Protein AF-A0ABD5ZNV1-F1 (afdb_monomer)

Organism: NCBI:txid3034023

Radius of gyration: 16.99 Å; Cα contacts (8 Å, |Δi|>4): 86; chains: 1; bounding box: 40×33×44 Å

Structure (mmCIF, N/CA/C/O backbone):
data_AF-A0ABD5ZNV1-F1
#
_entry.id   AF-A0ABD5ZNV1-F1
#
loop_
_atom_site.group_PDB
_atom_site.id
_atom_site.type_symbol
_atom_site.label_atom_id
_atom_site.label_alt_id
_atom_site.label_comp_id
_atom_site.label_asym_id
_atom_site.label_entity_id
_atom_site.label_seq_id
_atom_site.pdbx_PDB_ins_code
_ato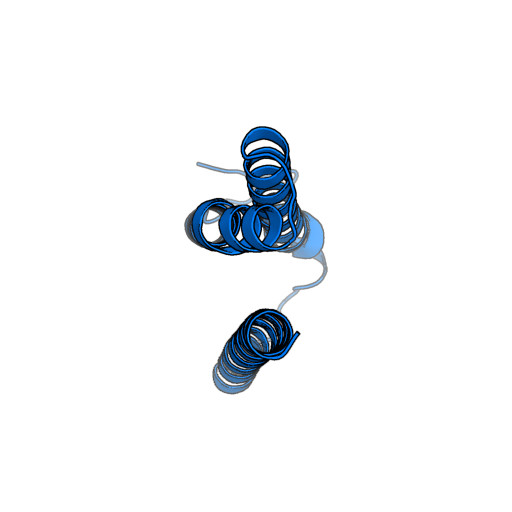m_site.Cartn_x
_atom_site.Cartn_y
_atom_site.Cartn_z
_atom_site.occupancy
_atom_site.B_iso_or_equiv
_atom_site.auth_seq_id
_atom_site.auth_comp_id
_atom_site.auth_asym_id
_atom_site.auth_atom_id
_atom_site.pdbx_PDB_model_num
ATOM 1 N N . MET A 1 1 ? 0.674 10.150 23.199 1.00 52.47 1 MET A N 1
ATOM 2 C CA . MET A 1 1 ? -0.677 9.645 22.875 1.00 52.47 1 MET A CA 1
ATOM 3 C C . MET A 1 1 ? -1.094 10.355 21.597 1.00 52.47 1 MET A C 1
ATOM 5 O O . MET A 1 1 ? -0.934 11.568 21.560 1.00 52.47 1 MET A O 1
ATOM 9 N N . PHE A 1 2 ? -1.460 9.642 20.527 1.00 58.59 2 PHE A N 1
ATOM 10 C CA . PHE A 1 2 ? -1.915 10.305 19.299 1.00 58.59 2 PHE A CA 1
ATOM 11 C C . PHE A 1 2 ? -3.343 10.791 19.530 1.00 58.59 2 PHE A C 1
ATOM 13 O O . PHE A 1 2 ? -4.194 10.018 19.966 1.00 58.59 2 PHE A O 1
ATOM 20 N N . THR A 1 3 ? -3.573 12.072 19.285 1.00 61.66 3 THR A N 1
ATOM 21 C CA . THR A 1 3 ? -4.835 12.743 19.584 1.00 61.66 3 THR A CA 1
ATOM 22 C C . THR A 1 3 ? -5.408 13.286 18.284 1.00 61.66 3 THR A C 1
ATOM 24 O O . THR A 1 3 ? -4.663 13.819 17.459 1.00 61.66 3 THR A O 1
ATOM 27 N N . ASP A 1 4 ? -6.709 13.109 18.073 1.00 64.50 4 ASP A N 1
ATOM 28 C CA . ASP A 1 4 ? -7.399 13.659 16.904 1.00 64.50 4 ASP A CA 1
ATOM 29 C C . ASP A 1 4 ? -7.524 15.196 17.003 1.00 64.50 4 ASP A C 1
ATOM 31 O O . ASP A 1 4 ? -7.321 15.782 18.068 1.00 64.50 4 ASP A O 1
ATOM 35 N N . ARG A 1 5 ? -7.914 15.871 15.914 1.00 60.41 5 ARG A N 1
ATOM 36 C CA . ARG A 1 5 ? -8.250 17.305 15.869 1.00 60.41 5 ARG A CA 1
ATOM 37 C C . ARG A 1 5 ? -9.284 17.720 16.923 1.00 60.41 5 ARG A C 1
ATOM 39 O O . ARG A 1 5 ? -9.317 18.892 17.280 1.00 60.41 5 ARG A O 1
ATOM 46 N N . GLN A 1 6 ? -10.105 1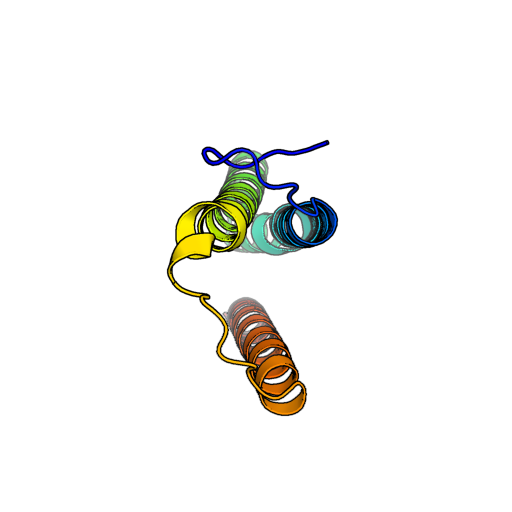6.785 17.404 1.00 65.19 6 GLN A N 1
ATOM 47 C CA . GLN A 1 6 ? -11.127 17.000 18.435 1.00 65.19 6 GLN A CA 1
ATOM 48 C C . GLN A 1 6 ? -10.659 16.685 19.867 1.00 65.19 6 GLN A C 1
ATOM 50 O O . GLN A 1 6 ? -11.408 16.921 20.808 1.00 65.19 6 GLN A O 1
ATOM 55 N N . GLY A 1 7 ? -9.426 16.203 20.069 1.00 67.62 7 GLY A N 1
ATOM 56 C CA . GLY A 1 7 ? -8.911 15.902 21.411 1.00 67.62 7 GLY A CA 1
ATOM 57 C C . GLY A 1 7 ? -9.103 14.452 21.873 1.00 67.62 7 GLY A C 1
ATOM 58 O O . GLY A 1 7 ? -8.587 14.093 22.931 1.00 67.62 7 GLY A O 1
ATOM 59 N N . ASP A 1 8 ? -9.775 13.605 21.086 1.00 69.00 8 ASP A N 1
ATOM 60 C CA . ASP A 1 8 ? -10.011 12.207 21.452 1.00 69.00 8 ASP A CA 1
ATOM 61 C C . ASP A 1 8 ? -8.766 11.321 21.267 1.00 69.00 8 ASP A C 1
ATOM 63 O O . ASP A 1 8 ? -8.053 11.440 20.257 1.00 69.00 8 ASP A O 1
ATOM 67 N N . PRO A 1 9 ? -8.498 10.391 22.206 1.00 66.25 9 PRO A N 1
ATOM 68 C CA . PRO A 1 9 ? -7.391 9.455 22.092 1.00 66.25 9 PRO A CA 1
ATOM 69 C C . PRO A 1 9 ? -7.604 8.501 20.909 1.00 66.25 9 PRO A C 1
ATOM 71 O O . PRO A 1 9 ? -8.633 7.837 20.766 1.00 66.25 9 PRO A O 1
ATOM 74 N N . VAL A 1 10 ? -6.607 8.425 20.030 1.00 66.88 10 VAL A N 1
ATOM 75 C CA . VAL A 1 10 ? -6.578 7.522 18.877 1.00 66.88 10 VAL A CA 1
ATOM 76 C C . VAL A 1 10 ? -5.653 6.359 19.188 1.00 66.88 10 VAL A C 1
ATOM 78 O O . VAL A 1 10 ? -4.503 6.580 19.568 1.00 66.88 10 VAL A O 1
ATOM 81 N N . ASP A 1 11 ? -6.133 5.129 19.002 1.00 72.31 11 ASP A N 1
ATOM 82 C CA . ASP A 1 11 ? -5.260 3.956 19.013 1.00 72.31 11 ASP A CA 1
ATOM 83 C C . ASP A 1 11 ? -4.365 3.985 17.757 1.00 72.31 11 ASP A C 1
ATOM 85 O O . ASP A 1 11 ? -4.884 3.930 16.637 1.00 72.31 11 ASP A O 1
ATOM 89 N N . PRO A 1 12 ? -3.032 4.108 17.900 1.00 72.19 12 PRO A N 1
ATOM 90 C CA . PRO A 1 12 ? -2.130 4.176 16.756 1.00 72.19 12 PRO A CA 1
ATOM 91 C C . PRO A 1 12 ? -1.801 2.812 16.151 1.00 72.19 12 PRO A C 1
ATOM 93 O O . PRO A 1 12 ? -1.234 2.761 15.057 1.00 72.19 12 PRO A O 1
ATOM 96 N N . VAL A 1 13 ? -2.108 1.708 16.841 1.00 80.38 13 VAL A N 1
ATOM 97 C CA . VAL A 1 13 ? -1.696 0.364 16.418 1.00 80.38 13 VAL A CA 1
ATOM 98 C C . VAL A 1 13 ? -2.245 0.005 15.032 1.00 80.38 13 VAL A C 1
ATOM 100 O O . VAL A 1 13 ? -1.450 -0.411 14.186 1.00 80.38 13 VAL A O 1
ATOM 103 N N . PRO A 1 14 ? -3.539 0.217 14.715 1.00 78.56 14 PRO A N 1
ATOM 104 C CA . PRO A 1 14 ? -4.069 -0.111 13.393 1.00 78.56 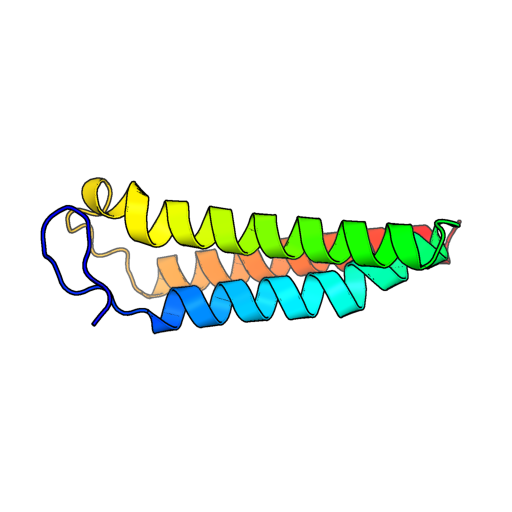14 PRO A CA 1
ATOM 105 C C . PRO A 1 14 ? -3.387 0.673 12.267 1.00 78.56 14 PRO A C 1
ATOM 107 O O . PRO A 1 14 ? -3.109 0.112 11.208 1.00 78.56 14 PRO A O 1
ATOM 110 N N . PHE A 1 15 ? -3.070 1.950 12.499 1.00 79.19 15 PHE A N 1
ATOM 111 C CA . PHE A 1 15 ? -2.352 2.772 11.525 1.00 79.19 15 PHE A CA 1
ATOM 112 C C . PHE A 1 15 ? -0.949 2.219 11.275 1.00 79.19 15 PHE A C 1
ATOM 114 O O . PHE A 1 15 ? -0.559 2.024 10.123 1.00 79.19 15 PHE A O 1
ATOM 121 N N . LEU A 1 16 ? -0.217 1.920 12.351 1.00 82.00 16 LEU A N 1
ATOM 122 C CA . LEU A 1 16 ? 1.135 1.380 12.265 1.00 82.00 16 LEU A CA 1
ATOM 123 C C . LEU A 1 16 ? 1.158 0.049 11.504 1.00 82.00 16 LEU A C 1
ATOM 125 O O . LEU A 1 16 ? 2.003 -0.136 10.633 1.00 82.00 16 LEU A O 1
ATOM 129 N N . 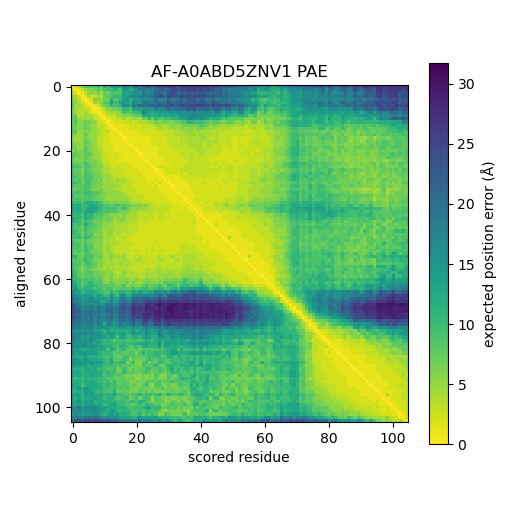VAL A 1 17 ? 0.209 -0.849 11.787 1.00 85.62 17 VAL A N 1
ATOM 130 C CA . VAL A 1 17 ? 0.095 -2.152 11.115 1.00 85.62 17 VAL A CA 1
ATOM 131 C C . VAL A 1 17 ? -0.143 -1.981 9.615 1.00 85.62 17 VAL A C 1
ATOM 133 O O . VAL A 1 17 ? 0.553 -2.602 8.813 1.00 85.62 17 VAL A O 1
ATOM 136 N N . VAL A 1 18 ? -1.083 -1.121 9.210 1.00 82.88 18 VAL A N 1
ATOM 137 C CA . VAL A 1 18 ? -1.389 -0.916 7.784 1.00 82.88 18 VAL A CA 1
ATOM 138 C C . VAL A 1 18 ? -0.235 -0.224 7.058 1.00 82.88 18 VAL A C 1
ATOM 140 O O . VAL A 1 18 ? 0.111 -0.622 5.946 1.00 82.88 18 VAL A O 1
ATOM 143 N N . ALA A 1 19 ? 0.400 0.771 7.682 1.00 83.88 19 ALA A N 1
ATOM 144 C CA . ALA A 1 19 ? 1.558 1.448 7.107 1.00 83.88 19 ALA A CA 1
ATOM 145 C C . ALA A 1 19 ? 2.752 0.491 6.941 1.00 83.88 19 ALA A C 1
ATOM 147 O O . ALA A 1 19 ? 3.385 0.474 5.885 1.00 83.88 19 ALA A O 1
ATOM 148 N N . ALA A 1 20 ? 3.026 -0.350 7.944 1.00 87.44 20 ALA A N 1
ATOM 149 C CA . ALA A 1 20 ? 4.089 -1.350 7.884 1.00 87.44 20 ALA A CA 1
ATOM 150 C C . ALA A 1 20 ? 3.817 -2.419 6.814 1.00 87.44 20 ALA A C 1
ATOM 152 O O . ALA A 1 20 ? 4.728 -2.779 6.070 1.00 87.44 20 ALA A O 1
ATOM 153 N N . LEU A 1 21 ? 2.570 -2.886 6.682 1.00 87.62 21 LEU A N 1
ATOM 154 C CA . LEU A 1 21 ? 2.176 -3.810 5.615 1.00 87.62 21 LEU A CA 1
ATOM 155 C C . LEU A 1 21 ? 2.325 -3.177 4.229 1.00 87.62 21 LEU A C 1
ATOM 157 O O . LEU A 1 21 ? 2.879 -3.807 3.331 1.00 87.62 21 LEU A O 1
ATOM 161 N N . GLY A 1 22 ? 1.890 -1.926 4.058 1.00 87.94 22 GLY A N 1
ATOM 162 C CA . GLY A 1 22 ? 2.065 -1.183 2.811 1.00 87.94 22 GLY A CA 1
ATOM 163 C C . GLY A 1 22 ? 3.537 -1.022 2.431 1.00 87.94 22 GLY A C 1
ATOM 164 O O . GLY A 1 22 ? 3.893 -1.199 1.267 1.00 87.94 22 GLY A O 1
ATOM 165 N N . LEU A 1 23 ? 4.404 -0.751 3.412 1.00 88.69 23 LEU A N 1
ATOM 166 C CA . LEU A 1 23 ? 5.853 -0.687 3.217 1.00 88.69 23 LEU A CA 1
ATOM 167 C C . LEU A 1 23 ? 6.439 -2.040 2.814 1.00 88.69 23 LEU A C 1
ATOM 169 O O . LEU A 1 23 ? 7.170 -2.117 1.828 1.00 88.69 23 LEU A O 1
ATOM 173 N N . LEU A 1 24 ? 6.095 -3.098 3.551 1.00 91.31 24 LEU A N 1
ATOM 174 C CA . LEU A 1 24 ? 6.559 -4.451 3.275 1.00 91.31 24 LEU A CA 1
ATOM 175 C C . LEU A 1 24 ? 6.175 -4.874 1.856 1.00 91.31 24 LEU A C 1
ATOM 177 O O . LEU A 1 24 ? 7.047 -5.266 1.087 1.00 91.31 24 LEU A O 1
ATOM 181 N N . VAL A 1 25 ? 4.898 -4.752 1.483 1.00 86.81 25 VAL A N 1
ATOM 182 C CA . VAL A 1 25 ? 4.395 -5.123 0.151 1.00 86.81 25 VAL A CA 1
ATOM 183 C C . VAL A 1 25 ? 4.982 -4.225 -0.940 1.00 86.81 25 VAL A C 1
ATOM 185 O O . VAL A 1 25 ? 5.413 -4.726 -1.977 1.00 86.81 25 VAL A O 1
ATOM 188 N N . GLY A 1 26 ? 5.056 -2.912 -0.717 1.00 88.12 26 GLY A N 1
ATOM 189 C CA . GLY A 1 26 ? 5.621 -1.972 -1.684 1.00 88.12 26 GLY A CA 1
ATOM 190 C C . GLY A 1 26 ? 7.083 -2.284 -2.016 1.00 88.12 26 GLY A C 1
ATOM 191 O O . GLY A 1 26 ? 7.447 -2.409 -3.183 1.00 88.12 26 GLY A O 1
ATOM 192 N N . VAL A 1 27 ? 7.927 -2.463 -1.000 1.00 88.06 27 VAL A N 1
ATOM 193 C CA . VAL A 1 27 ? 9.366 -2.684 -1.212 1.00 88.06 27 VAL A CA 1
ATOM 194 C C . VAL A 1 27 ? 9.673 -4.120 -1.648 1.00 88.06 27 VAL A C 1
ATOM 196 O O . VAL A 1 27 ? 10.566 -4.314 -2.463 1.00 88.06 27 VAL A O 1
ATOM 199 N N . SER A 1 28 ? 8.948 -5.129 -1.153 1.00 88.75 28 SER A N 1
ATOM 200 C CA . SER A 1 28 ? 9.222 -6.529 -1.521 1.00 88.75 28 SER A CA 1
ATOM 201 C C . SER A 1 28 ? 8.608 -6.933 -2.860 1.00 88.75 28 SER A C 1
ATOM 203 O O . SER A 1 28 ? 9.271 -7.579 -3.669 1.00 88.75 28 SER A O 1
ATOM 205 N N . PHE A 1 29 ? 7.354 -6.557 -3.113 1.00 87.25 29 PHE A N 1
ATOM 206 C CA . PHE A 1 29 ? 6.607 -7.026 -4.274 1.00 87.25 29 PHE A CA 1
ATOM 207 C C . PHE A 1 29 ? 6.619 -6.002 -5.403 1.00 87.25 29 PHE A C 1
ATOM 209 O O . PHE A 1 29 ? 7.072 -6.317 -6.498 1.00 87.25 29 PHE A O 1
ATOM 216 N N . VAL A 1 30 ? 6.178 -4.766 -5.147 1.00 85.50 30 VAL A N 1
ATOM 217 C CA . VAL A 1 30 ? 6.041 -3.756 -6.213 1.00 85.50 30 VAL A CA 1
ATOM 218 C C . VAL A 1 30 ? 7.394 -3.392 -6.817 1.00 85.50 30 VAL A C 1
ATOM 220 O O . VAL A 1 30 ? 7.507 -3.321 -8.039 1.00 85.50 30 VAL A O 1
ATOM 223 N N . ALA A 1 31 ? 8.433 -3.227 -5.993 1.00 86.31 31 ALA A N 1
ATOM 224 C CA . ALA A 1 31 ? 9.772 -2.950 -6.507 1.00 86.31 31 ALA 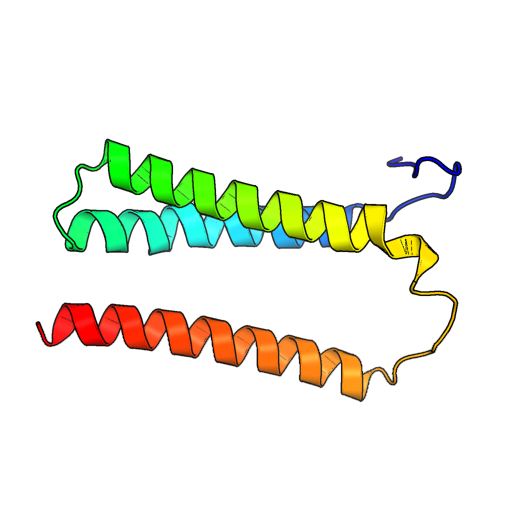A CA 1
ATOM 225 C C . ALA A 1 31 ? 10.302 -4.092 -7.388 1.00 86.31 31 ALA A C 1
ATOM 227 O O . ALA A 1 31 ? 10.836 -3.838 -8.466 1.00 86.31 31 ALA A O 1
ATOM 228 N N . THR A 1 32 ? 10.096 -5.341 -6.967 1.00 89.38 32 THR A N 1
ATOM 229 C CA . THR A 1 32 ? 10.507 -6.530 -7.725 1.00 89.38 32 THR A CA 1
ATOM 230 C C . THR A 1 32 ? 9.747 -6.636 -9.044 1.00 89.38 32 THR A C 1
ATOM 232 O O . THR A 1 32 ? 10.366 -6.779 -10.092 1.00 89.38 32 THR A O 1
ATOM 235 N N . VAL A 1 33 ? 8.420 -6.490 -9.022 1.00 86.38 33 VAL A N 1
ATOM 236 C CA . VAL A 1 33 ? 7.565 -6.500 -10.223 1.00 86.38 33 VAL A CA 1
ATOM 237 C C . VAL A 1 33 ? 7.991 -5.414 -11.211 1.00 86.38 33 VAL A C 1
ATOM 239 O O . VAL A 1 33 ? 8.117 -5.685 -12.400 1.00 86.38 33 VAL A O 1
ATOM 242 N N . ALA A 1 34 ? 8.266 -4.198 -10.734 1.00 87.19 34 ALA A N 1
ATOM 243 C CA . ALA A 1 34 ? 8.708 -3.099 -11.587 1.00 87.19 34 ALA A CA 1
ATOM 244 C C . ALA A 1 34 ? 10.053 -3.396 -12.269 1.00 87.19 34 ALA A C 1
ATOM 246 O O . ALA A 1 34 ? 10.202 -3.140 -13.462 1.00 87.19 34 ALA A O 1
ATOM 247 N N . VAL A 1 35 ? 11.014 -3.974 -11.544 1.00 90.19 35 VAL A N 1
ATOM 248 C CA . VAL A 1 35 ? 12.304 -4.377 -12.126 1.00 90.19 35 VAL A CA 1
ATOM 249 C C . VAL A 1 35 ? 12.126 -5.505 -13.146 1.00 90.19 35 VAL A C 1
ATOM 251 O O . VAL A 1 35 ? 12.722 -5.447 -14.218 1.00 90.19 35 VAL A O 1
ATOM 254 N N . GLN A 1 36 ? 11.257 -6.481 -12.870 1.00 88.94 36 GLN A N 1
ATOM 255 C CA . GLN A 1 36 ? 10.942 -7.567 -13.809 1.00 88.94 36 GLN A CA 1
ATOM 256 C C . GLN A 1 36 ? 10.259 -7.064 -15.090 1.00 88.94 36 GLN A C 1
ATOM 258 O O . GLN A 1 36 ? 10.457 -7.638 -16.154 1.00 88.94 36 GLN A O 1
ATOM 263 N N . LEU A 1 37 ? 9.521 -5.953 -15.013 1.00 86.19 37 LEU A N 1
ATOM 264 C CA . LEU A 1 37 ? 8.962 -5.243 -16.170 1.00 86.19 37 LEU A CA 1
ATOM 265 C C . LEU A 1 37 ? 10.008 -4.435 -16.967 1.00 86.19 37 LEU A C 1
ATOM 267 O O . LEU A 1 37 ? 9.652 -3.743 -17.919 1.00 86.19 37 LEU A O 1
ATOM 271 N N . GLY A 1 38 ? 11.286 -4.490 -16.584 1.00 87.69 38 GLY A N 1
ATOM 272 C CA . GLY A 1 38 ? 12.380 -3.775 -17.242 1.00 87.69 38 GLY A CA 1
ATOM 273 C C . GLY A 1 38 ? 12.661 -2.380 -16.677 1.00 87.69 38 GLY A C 1
ATOM 274 O O . GLY A 1 38 ? 13.455 -1.638 -17.259 1.00 87.69 38 GLY A O 1
ATOM 275 N N . ALA A 1 39 ? 12.047 -1.993 -15.552 1.00 87.56 39 ALA A N 1
ATOM 276 C CA . ALA A 1 39 ? 12.395 -0.743 -14.885 1.00 87.56 39 ALA A CA 1
ATOM 277 C C . ALA A 1 39 ? 13.769 -0.840 -14.201 1.00 87.56 39 ALA A C 1
ATOM 279 O O . ALA A 1 39 ? 14.209 -1.904 -13.765 1.00 87.56 39 ALA A O 1
ATOM 280 N N . SER A 1 40 ? 14.448 0.298 -14.045 1.00 90.38 40 SER A N 1
ATOM 281 C CA . SER A 1 40 ? 15.686 0.334 -13.266 1.00 90.38 40 SER A CA 1
ATOM 282 C C . SER A 1 40 ? 15.405 0.084 -11.773 1.00 90.38 40 SER A C 1
ATOM 284 O O . SER A 1 40 ? 14.318 0.413 -11.286 1.00 90.38 40 SER A O 1
ATOM 286 N N . PRO A 1 41 ? 16.384 -0.420 -10.996 1.00 88.50 41 PRO A N 1
ATOM 287 C CA . PRO A 1 41 ? 16.208 -0.661 -9.560 1.00 88.50 41 PRO A CA 1
ATOM 288 C C . PRO A 1 41 ? 15.764 0.582 -8.778 1.00 88.50 41 PRO A C 1
ATOM 290 O O . PRO A 1 41 ? 14.956 0.487 -7.857 1.00 88.50 41 PRO A O 1
ATOM 293 N N . ALA A 1 42 ? 16.248 1.764 -9.178 1.00 88.06 42 ALA A N 1
ATOM 294 C CA . ALA A 1 42 ? 15.853 3.034 -8.575 1.00 88.06 42 ALA A CA 1
ATOM 295 C C . ALA A 1 42 ? 14.368 3.351 -8.818 1.00 88.06 42 ALA A C 1
ATOM 297 O O . ALA A 1 42 ? 13.673 3.785 -7.900 1.00 88.06 42 ALA A O 1
ATOM 298 N N . VAL A 1 43 ? 13.869 3.096 -10.032 1.00 85.62 43 VAL A N 1
ATOM 299 C CA . VAL A 1 43 ? 12.453 3.287 -10.379 1.00 85.62 43 VAL A CA 1
ATOM 300 C C . VAL A 1 43 ? 11.577 2.265 -9.660 1.00 85.62 43 VAL A C 1
ATOM 302 O O . VAL A 1 43 ? 10.534 2.636 -9.124 1.00 85.62 43 VAL A O 1
ATOM 305 N N . GLY A 1 44 ? 12.012 1.004 -9.574 1.00 85.56 44 GLY A N 1
ATOM 306 C CA . GLY A 1 44 ? 11.293 -0.023 -8.821 1.00 85.56 44 GLY A CA 1
ATOM 307 C C . GLY A 1 44 ? 11.162 0.330 -7.340 1.00 85.56 44 GLY A C 1
ATOM 308 O O . GLY A 1 44 ? 10.063 0.294 -6.786 1.00 85.56 44 GLY A O 1
ATOM 309 N N . LEU A 1 45 ? 12.252 0.772 -6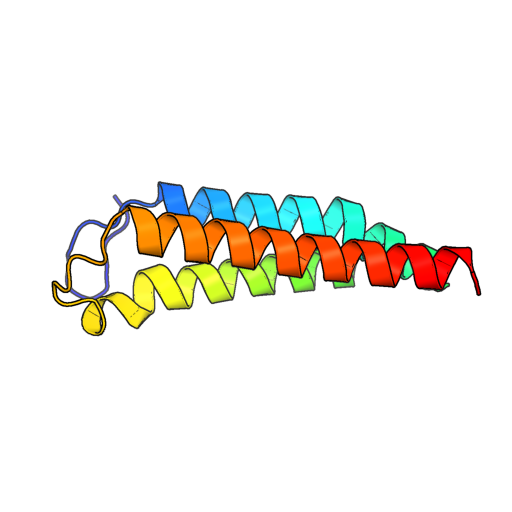.708 1.00 90.19 45 LEU A N 1
ATOM 310 C CA . LEU A 1 45 ? 12.220 1.218 -5.316 1.00 90.19 45 LEU A CA 1
ATOM 311 C C . LEU A 1 45 ? 11.308 2.439 -5.128 1.00 90.19 45 LEU A C 1
ATOM 313 O O . LEU A 1 45 ? 10.504 2.461 -4.196 1.00 90.19 45 LEU A O 1
ATOM 317 N N . ALA A 1 46 ? 11.384 3.428 -6.025 1.00 87.12 46 ALA A N 1
ATOM 318 C CA . ALA A 1 46 ? 10.517 4.603 -5.984 1.00 87.12 46 ALA A CA 1
ATOM 319 C C . ALA A 1 46 ? 9.030 4.224 -6.096 1.00 87.12 46 ALA A C 1
ATOM 321 O O . ALA A 1 46 ? 8.211 4.737 -5.334 1.00 87.12 46 ALA A O 1
ATOM 322 N N . ALA A 1 47 ? 8.684 3.284 -6.980 1.00 82.38 47 ALA A N 1
ATOM 323 C CA . ALA A 1 47 ? 7.324 2.763 -7.114 1.00 82.38 47 ALA A CA 1
ATOM 324 C C . ALA A 1 47 ? 6.855 2.028 -5.845 1.00 82.38 47 ALA A C 1
ATOM 326 O O . ALA A 1 47 ? 5.721 2.216 -5.393 1.00 82.38 47 ALA A O 1
ATOM 327 N N . GLY A 1 48 ? 7.737 1.239 -5.226 1.00 86.00 48 GLY A N 1
ATOM 328 C CA . GLY A 1 48 ? 7.462 0.566 -3.959 1.00 86.00 48 GLY A CA 1
ATOM 329 C C . GLY A 1 48 ? 7.193 1.541 -2.812 1.00 86.00 48 GLY A C 1
ATOM 330 O O . GLY A 1 48 ? 6.192 1.412 -2.106 1.00 86.00 48 GLY A O 1
ATOM 331 N N . VAL A 1 49 ? 8.034 2.570 -2.670 1.00 87.06 49 VAL A N 1
ATOM 332 C CA . VAL A 1 49 ? 7.868 3.626 -1.658 1.00 87.06 49 VAL A CA 1
ATOM 333 C C . VAL A 1 49 ? 6.606 4.452 -1.913 1.00 87.06 49 VAL A C 1
ATOM 335 O O . VAL A 1 49 ? 5.862 4.729 -0.974 1.00 87.06 49 VAL A O 1
ATOM 338 N N . ALA A 1 50 ? 6.315 4.803 -3.168 1.00 86.12 50 ALA A N 1
ATOM 339 C CA . ALA A 1 50 ? 5.091 5.518 -3.530 1.00 86.12 50 ALA A CA 1
ATOM 340 C C . ALA A 1 50 ? 3.834 4.707 -3.175 1.00 86.12 50 ALA A C 1
ATOM 342 O O . ALA A 1 50 ? 2.875 5.249 -2.624 1.00 86.12 50 ALA A O 1
ATOM 343 N N . THR A 1 51 ? 3.865 3.394 -3.414 1.00 84.31 51 THR A N 1
ATOM 344 C CA . THR A 1 51 ? 2.778 2.486 -3.027 1.00 84.31 51 THR A CA 1
ATOM 345 C C . THR A 1 51 ? 2.599 2.458 -1.510 1.00 84.31 51 THR A C 1
ATOM 347 O O . THR A 1 51 ? 1.484 2.630 -1.015 1.00 84.31 51 THR A O 1
ATOM 350 N N . ALA A 1 52 ? 3.692 2.311 -0.758 1.00 85.12 52 ALA A N 1
ATOM 351 C CA . ALA A 1 52 ? 3.674 2.322 0.703 1.00 85.12 52 ALA A CA 1
ATOM 352 C C . ALA A 1 52 ? 3.106 3.632 1.272 1.00 85.12 52 ALA A C 1
ATOM 354 O O . ALA A 1 52 ? 2.268 3.613 2.176 1.00 85.12 52 ALA A O 1
ATOM 355 N N . ALA A 1 53 ? 3.511 4.771 0.703 1.00 83.94 53 ALA A N 1
ATOM 356 C CA . ALA A 1 53 ? 2.987 6.082 1.062 1.00 83.94 53 ALA A CA 1
ATOM 357 C C . ALA A 1 53 ? 1.482 6.193 0.769 1.00 83.94 53 ALA A C 1
ATOM 359 O O . ALA A 1 53 ? 0.739 6.736 1.586 1.00 83.94 53 ALA A O 1
ATOM 360 N N . GLY A 1 54 ? 1.013 5.624 -0.346 1.00 83.94 54 GLY A N 1
ATOM 361 C CA . GLY A 1 54 ? -0.410 5.520 -0.671 1.00 83.94 54 GLY A CA 1
ATOM 362 C C . GLY A 1 54 ? -1.203 4.743 0.384 1.00 83.94 54 GLY A C 1
ATOM 363 O O . GLY A 1 54 ? -2.231 5.228 0.857 1.00 83.94 54 GLY A O 1
ATOM 364 N N . PHE A 1 55 ? -0.697 3.584 0.822 1.00 80.56 55 PHE A N 1
ATOM 365 C CA . PHE A 1 55 ? -1.305 2.803 1.908 1.00 80.56 55 PHE A CA 1
ATOM 366 C C . PHE A 1 55 ? -1.348 3.577 3.227 1.00 80.56 55 PHE A C 1
ATOM 368 O O . PHE A 1 55 ? -2.389 3.612 3.882 1.00 80.56 55 PHE A O 1
ATOM 375 N N . ALA A 1 56 ? -0.248 4.231 3.601 1.00 80.19 56 ALA A N 1
ATOM 376 C CA . ALA A 1 56 ? -0.187 5.040 4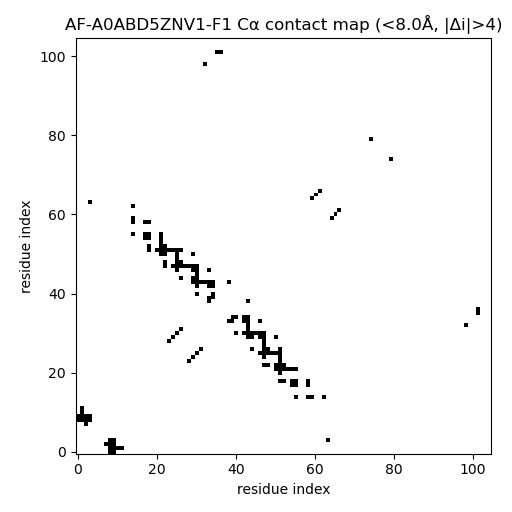.813 1.00 80.19 56 ALA A CA 1
ATOM 377 C C . ALA A 1 56 ? -1.166 6.227 4.757 1.00 80.19 56 ALA A C 1
ATOM 379 O O . ALA A 1 56 ? -1.883 6.485 5.723 1.00 80.19 56 ALA A O 1
ATOM 380 N N . ALA A 1 57 ? -1.262 6.913 3.615 1.00 80.75 57 ALA A N 1
ATOM 381 C CA . ALA A 1 57 ? -2.200 8.013 3.414 1.00 80.75 57 ALA A CA 1
ATOM 382 C C . ALA A 1 57 ? -3.664 7.544 3.454 1.00 80.75 57 ALA A C 1
ATOM 384 O O . ALA A 1 57 ? -4.503 8.207 4.064 1.00 80.75 57 ALA A O 1
ATOM 385 N N . ALA A 1 58 ? -3.977 6.392 2.853 1.00 78.25 58 ALA A N 1
ATOM 386 C CA . ALA A 1 58 ? -5.309 5.793 2.908 1.00 78.25 58 ALA A CA 1
ATOM 387 C C . ALA A 1 58 ? -5.683 5.365 4.336 1.00 78.25 58 ALA A C 1
ATOM 389 O O . ALA A 1 58 ? -6.789 5.652 4.794 1.00 78.25 58 ALA A O 1
ATOM 390 N N . ALA A 1 59 ? -4.749 4.745 5.066 1.00 77.38 59 ALA A N 1
ATOM 391 C CA . ALA A 1 59 ? -4.928 4.386 6.470 1.00 77.38 59 ALA A CA 1
ATOM 392 C C . ALA A 1 59 ? -5.181 5.627 7.331 1.00 77.38 59 A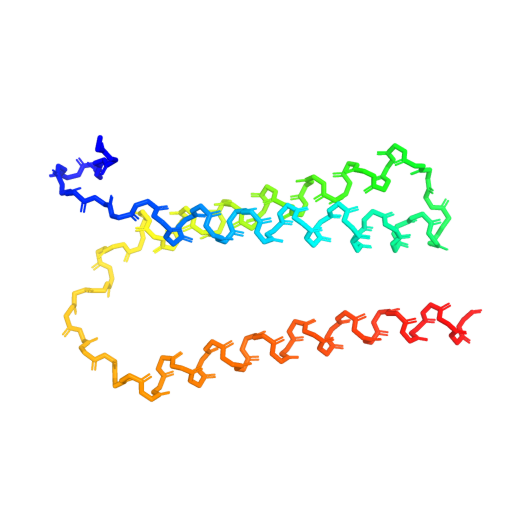LA A C 1
ATOM 394 O O . ALA A 1 59 ? -6.126 5.650 8.115 1.00 77.38 59 ALA A O 1
ATOM 395 N N . TYR A 1 60 ? -4.391 6.684 7.128 1.00 72.69 60 TYR A N 1
ATOM 396 C CA . TYR A 1 60 ? -4.568 7.957 7.817 1.00 72.69 60 TYR A CA 1
ATOM 397 C C . TYR A 1 60 ? -5.933 8.581 7.508 1.00 72.69 60 TYR A C 1
ATOM 399 O O . TYR A 1 60 ? -6.652 8.962 8.426 1.00 72.69 60 TYR A O 1
ATOM 407 N N . ARG A 1 61 ? -6.348 8.633 6.234 1.00 74.25 61 ARG A N 1
ATOM 408 C CA . ARG A 1 61 ? -7.671 9.158 5.860 1.00 74.25 61 ARG A CA 1
ATOM 409 C C . ARG A 1 61 ? -8.804 8.365 6.509 1.00 74.25 61 ARG A C 1
ATOM 411 O O . ARG A 1 61 ? -9.677 8.965 7.122 1.00 74.25 61 ARG A O 1
ATOM 418 N N . ARG A 1 62 ? -8.761 7.036 6.457 1.00 69.44 62 ARG A N 1
ATOM 419 C CA . ARG A 1 62 ? -9.813 6.186 7.027 1.00 69.44 62 ARG A CA 1
ATOM 420 C C . ARG A 1 62 ? -9.868 6.237 8.558 1.00 69.44 62 ARG A C 1
ATOM 422 O O . ARG A 1 62 ? -10.943 6.201 9.138 1.00 69.44 62 ARG A O 1
ATOM 429 N N . MET A 1 63 ? -8.717 6.280 9.227 1.00 65.69 63 MET A N 1
ATOM 430 C CA . MET A 1 63 ? -8.649 6.172 10.692 1.00 65.69 63 MET A CA 1
ATOM 431 C C . MET A 1 63 ? -8.710 7.524 11.407 1.00 65.69 63 MET A C 1
ATOM 433 O O . MET A 1 63 ? -9.190 7.589 12.535 1.00 65.69 63 MET A O 1
ATOM 437 N N . VAL A 1 64 ? -8.222 8.591 10.769 1.00 64.31 64 VAL A N 1
ATOM 438 C CA . VAL A 1 64 ? -8.179 9.943 11.346 1.00 64.31 64 VAL A CA 1
ATOM 439 C C . VAL A 1 64 ? -9.234 10.855 10.718 1.00 64.31 64 VAL A C 1
ATOM 441 O O . VAL A 1 64 ? -9.848 11.632 11.432 1.00 64.31 64 VAL A O 1
ATOM 444 N N . SER A 1 65 ? -9.492 10.769 9.406 1.00 61.00 65 SER A N 1
ATOM 445 C CA . SER A 1 65 ? -10.419 11.697 8.728 1.00 61.00 65 SER A CA 1
ATOM 446 C C . SER A 1 65 ? -11.871 11.213 8.658 1.00 61.00 65 SER A C 1
ATOM 448 O O . SER A 1 65 ? -12.762 12.050 8.574 1.00 61.00 65 SER A O 1
ATOM 450 N N . GLU A 1 66 ? -12.134 9.904 8.674 1.00 56.81 66 GLU A N 1
ATOM 451 C CA . GLU A 1 66 ? -13.498 9.337 8.594 1.00 56.81 66 GLU A CA 1
ATOM 452 C C . GLU A 1 66 ? -14.105 8.995 9.963 1.00 56.81 66 GLU A C 1
ATOM 454 O O . GLU A 1 66 ? -15.173 8.383 10.038 1.00 56.81 66 GLU A O 1
ATOM 459 N N . ARG A 1 67 ? -13.463 9.419 11.060 1.00 53.75 67 ARG A N 1
ATOM 460 C CA . ARG A 1 67 ? -13.943 9.158 12.425 1.00 53.75 67 ARG A CA 1
ATOM 461 C C . ARG A 1 67 ? -15.370 9.675 12.660 1.00 53.75 67 ARG A C 1
ATOM 463 O O . ARG A 1 67 ? -16.121 9.052 13.403 1.00 53.75 67 ARG A O 1
ATOM 470 N N . ASP A 1 68 ? -15.761 10.734 11.950 1.00 48.25 68 ASP A N 1
ATOM 471 C CA . ASP A 1 68 ? -17.091 11.351 12.028 1.00 48.25 68 ASP A CA 1
ATOM 472 C C . ASP A 1 68 ? -18.192 10.560 11.284 1.00 48.25 68 ASP A C 1
ATOM 474 O O . ASP A 1 68 ? -19.373 10.681 11.591 1.00 48.25 68 ASP A O 1
ATOM 478 N N . SER A 1 69 ? -17.846 9.671 10.340 1.00 47.16 69 SER A N 1
ATOM 479 C CA . SER A 1 69 ? -18.856 8.862 9.627 1.00 47.16 69 SER A CA 1
ATOM 480 C C . SER A 1 69 ? -19.182 7.540 10.338 1.00 47.16 69 SER A C 1
ATOM 482 O O . SER A 1 69 ? -20.194 6.900 10.053 1.00 47.16 69 SER A O 1
ATOM 484 N N . ALA A 1 70 ? -18.353 7.140 11.307 1.00 47.75 70 ALA A N 1
ATOM 485 C CA . ALA A 1 70 ? -18.516 5.924 12.098 1.00 47.75 70 ALA A CA 1
ATOM 486 C C . ALA A 1 70 ? -19.129 6.196 13.479 1.00 47.75 70 ALA A C 1
ATOM 488 O O . ALA A 1 70 ? -18.801 5.519 14.456 1.00 47.75 70 ALA A O 1
ATOM 489 N N . ALA A 1 71 ? -20.061 7.147 13.567 1.00 47.28 71 ALA A N 1
ATOM 490 C CA . ALA A 1 71 ? -21.020 7.157 14.656 1.00 47.28 71 ALA A CA 1
ATOM 491 C C . ALA A 1 71 ? -21.752 5.795 14.699 1.00 47.28 71 ALA A C 1
ATOM 493 O O . ALA A 1 71 ? -22.704 5.537 13.969 1.00 47.28 71 ALA A O 1
ATOM 494 N N . HIS A 1 72 ? -21.269 4.905 15.565 1.00 52.25 72 HIS A N 1
ATOM 495 C CA . HIS A 1 72 ? -22.057 3.948 16.341 1.00 52.25 72 HIS A CA 1
ATOM 496 C C . HIS A 1 72 ? -22.866 2.852 15.637 1.00 52.25 72 HIS A C 1
ATOM 498 O O . HIS A 1 72 ? -23.588 2.128 16.321 1.00 52.25 72 HIS A O 1
ATOM 504 N N . ARG A 1 73 ? -22.744 2.621 14.327 1.00 52.62 73 ARG A N 1
ATOM 505 C CA . ARG A 1 73 ? -23.299 1.376 13.781 1.00 52.62 73 ARG A CA 1
ATOM 506 C C . ARG A 1 73 ? -22.343 0.244 14.155 1.00 52.62 73 ARG A C 1
ATOM 508 O O . ARG A 1 73 ? -21.306 0.090 13.515 1.00 52.62 73 ARG A O 1
ATOM 515 N N . GLU A 1 74 ? -22.667 -0.505 15.213 1.00 52.88 74 GLU A N 1
ATOM 516 C CA . GLU A 1 74 ? -22.103 -1.830 15.496 1.00 52.88 74 GLU A CA 1
ATOM 517 C C . GLU A 1 74 ? -22.241 -2.671 14.226 1.00 52.88 74 GLU A C 1
ATOM 519 O O . GLU A 1 74 ? -23.259 -3.308 13.969 1.00 52.88 74 GLU A O 1
ATOM 524 N N . VAL A 1 75 ? -21.240 -2.603 13.353 1.00 60.59 75 VAL A N 1
ATOM 525 C CA . VAL A 1 75 ? -21.151 -3.519 12.229 1.00 60.59 75 VAL A CA 1
ATOM 526 C C . VAL A 1 75 ? -20.871 -4.873 12.871 1.00 60.59 75 VAL A C 1
ATOM 528 O O . VAL A 1 75 ? -19.851 -4.982 13.565 1.00 60.59 75 VAL A O 1
ATOM 531 N N . PRO A 1 76 ? -21.739 -5.882 12.674 1.00 68.81 76 PRO A N 1
ATOM 532 C CA . PRO A 1 76 ? -21.536 -7.206 13.238 1.00 68.81 76 PRO A CA 1
ATOM 533 C C . PRO A 1 76 ? -20.102 -7.663 12.975 1.00 68.81 76 PRO A C 1
ATOM 535 O O . PRO A 1 76 ? -19.578 -7.468 11.872 1.00 68.81 76 PRO A O 1
ATOM 538 N N . ALA A 1 77 ? -19.448 -8.231 13.990 1.00 69.00 77 ALA A N 1
ATOM 539 C CA . ALA A 1 77 ? -18.044 -8.635 13.898 1.00 69.00 77 ALA A CA 1
ATOM 540 C C . ALA A 1 77 ? -17.784 -9.533 12.672 1.00 69.00 77 ALA A C 1
ATOM 542 O O . ALA A 1 77 ? -16.754 -9.400 12.011 1.00 69.00 77 ALA A O 1
ATOM 543 N N . GLU A 1 78 ? -18.768 -10.360 12.322 1.00 71.19 78 GLU A N 1
ATOM 544 C CA . GLU A 1 78 ? -18.787 -11.211 11.135 1.00 71.19 78 GLU A CA 1
ATOM 545 C C . GLU A 1 78 ? -18.691 -10.412 9.823 1.00 71.19 78 GLU A C 1
ATOM 547 O O . GLU A 1 78 ? -17.821 -10.683 8.997 1.00 71.19 78 GLU A O 1
ATOM 552 N N . SER A 1 79 ? -19.484 -9.348 9.657 1.00 71.00 79 SER A N 1
ATOM 553 C CA . SER A 1 79 ? -19.447 -8.490 8.462 1.00 71.00 79 SER A CA 1
ATOM 554 C C . SER A 1 79 ? -18.133 -7.711 8.331 1.00 71.00 79 SER A C 1
ATOM 556 O O . SER A 1 79 ? -17.643 -7.492 7.217 1.00 71.00 79 SER A O 1
ATOM 558 N N . ARG A 1 80 ? -17.519 -7.309 9.456 1.00 69.19 80 ARG A N 1
ATOM 559 C CA . ARG A 1 80 ? -16.182 -6.682 9.457 1.00 69.19 80 ARG A CA 1
ATOM 560 C C . ARG A 1 80 ? -15.110 -7.676 9.024 1.00 69.19 80 ARG A C 1
ATOM 562 O O . ARG A 1 80 ? -14.279 -7.330 8.185 1.00 69.19 80 ARG A O 1
ATOM 569 N N . LEU A 1 81 ? -15.144 -8.893 9.568 1.00 71.75 81 LEU A N 1
ATOM 570 C CA . LEU A 1 81 ? -14.204 -9.953 9.214 1.00 71.75 81 LEU A CA 1
ATOM 571 C C . LEU A 1 81 ? -14.314 -10.295 7.726 1.00 71.75 81 LEU A C 1
ATOM 573 O O . LEU A 1 81 ? -13.301 -10.316 7.036 1.00 71.75 81 LEU A O 1
ATOM 577 N N . LEU A 1 82 ? -15.534 -10.473 7.215 1.00 77.62 82 LEU A N 1
ATOM 578 C CA . LEU A 1 82 ? -15.783 -10.795 5.811 1.00 77.62 82 LEU A CA 1
ATOM 579 C C . LEU A 1 82 ? -15.258 -9.692 4.887 1.00 77.62 82 LEU A C 1
ATOM 581 O O . LEU A 1 82 ? -14.585 -9.986 3.907 1.00 77.62 82 LEU A O 1
ATOM 585 N N . THR A 1 83 ? -15.463 -8.421 5.243 1.00 74.69 83 THR A N 1
ATOM 586 C CA . THR A 1 83 ? -14.914 -7.284 4.485 1.00 74.69 83 THR A CA 1
ATOM 587 C C . THR A 1 83 ? -13.383 -7.298 4.453 1.00 74.69 83 THR A C 1
ATOM 589 O O . THR A 1 83 ? -12.785 -7.040 3.409 1.00 74.69 83 THR A O 1
ATOM 592 N N . ILE A 1 84 ? -12.734 -7.613 5.579 1.00 74.81 84 ILE A N 1
ATOM 593 C CA . ILE A 1 84 ? -11.270 -7.712 5.658 1.00 74.81 84 ILE A CA 1
ATOM 594 C C . ILE A 1 84 ? -10.774 -8.891 4.820 1.00 74.81 84 ILE A C 1
ATOM 596 O O . ILE A 1 84 ? -9.883 -8.711 3.996 1.00 74.81 84 ILE A O 1
ATOM 600 N N . VAL A 1 85 ? -11.368 -10.074 4.990 1.00 76.88 85 VAL A N 1
ATOM 601 C CA . VAL A 1 85 ? -11.005 -11.287 4.247 1.00 76.88 85 VAL A CA 1
ATOM 602 C C . VAL A 1 85 ? -11.190 -11.070 2.750 1.00 76.88 85 VAL A C 1
ATOM 604 O O . VAL A 1 85 ? -10.276 -11.351 1.983 1.00 76.88 85 VAL A O 1
ATOM 607 N N . LEU A 1 86 ? -12.324 -10.511 2.327 1.00 76.62 86 LEU A N 1
ATOM 608 C CA . LEU A 1 86 ? -12.590 -10.217 0.923 1.00 76.62 86 LEU A CA 1
ATOM 609 C C . LEU A 1 86 ? -11.588 -9.201 0.369 1.00 76.62 86 LEU A C 1
ATOM 611 O O . LEU A 1 86 ? -11.058 -9.402 -0.719 1.00 76.62 86 LEU A O 1
ATOM 615 N N . GLY A 1 87 ? -11.277 -8.150 1.132 1.00 76.56 87 GLY A N 1
ATOM 616 C CA . GLY A 1 87 ? -10.242 -7.187 0.764 1.00 76.56 87 GLY A CA 1
ATOM 617 C C . GLY A 1 87 ? -8.878 -7.852 0.562 1.00 76.56 87 GLY A C 1
ATOM 618 O O . GLY A 1 87 ? -8.231 -7.620 -0.457 1.00 76.56 87 GLY A O 1
ATOM 619 N N . VAL A 1 88 ? -8.468 -8.730 1.483 1.00 75.31 88 VAL A N 1
ATOM 620 C CA . VAL A 1 88 ? -7.220 -9.504 1.372 1.00 75.31 88 VAL A CA 1
ATOM 621 C C . VAL A 1 88 ? -7.244 -10.409 0.140 1.00 75.31 88 VAL A C 1
ATOM 623 O O . VAL A 1 88 ? -6.293 -10.394 -0.635 1.00 75.31 88 VAL A O 1
ATOM 626 N N . VAL A 1 89 ? -8.334 -11.147 -0.091 1.00 81.62 89 VAL A N 1
ATOM 627 C CA . VAL A 1 89 ? -8.481 -12.043 -1.250 1.00 81.62 89 VAL A CA 1
ATOM 628 C C . VAL A 1 89 ? -8.378 -11.273 -2.565 1.00 81.62 89 VAL A C 1
ATOM 630 O O . VAL A 1 89 ? -7.656 -11.707 -3.457 1.00 81.62 89 VAL A O 1
ATOM 633 N N . VAL A 1 90 ? -9.043 -10.120 -2.685 1.00 83.44 90 VAL A N 1
ATOM 634 C CA . VAL A 1 90 ? -8.979 -9.275 -3.889 1.00 83.44 90 VAL A CA 1
ATOM 635 C C . VAL A 1 90 ? -7.553 -8.788 -4.142 1.00 83.44 90 VAL A C 1
ATOM 637 O O . VAL A 1 90 ? -7.072 -8.870 -5.271 1.00 83.44 90 VAL A O 1
ATOM 640 N N . VAL A 1 91 ? -6.850 -8.332 -3.101 1.00 77.25 91 VAL A N 1
ATOM 641 C CA . VAL A 1 91 ? -5.451 -7.893 -3.221 1.00 77.25 91 VAL A CA 1
ATOM 642 C C . VAL A 1 91 ? -4.545 -9.058 -3.628 1.00 77.25 91 VAL A C 1
ATOM 644 O O . VAL A 1 91 ? -3.769 -8.920 -4.572 1.00 77.25 91 VAL A O 1
ATOM 647 N N . CYS A 1 92 ? -4.674 -10.221 -2.986 1.00 78.75 92 CYS A N 1
ATOM 648 C CA . CYS A 1 92 ? -3.910 -11.417 -3.338 1.00 78.75 92 CYS A CA 1
ATOM 649 C C . CYS A 1 92 ? -4.185 -11.876 -4.776 1.00 78.75 92 CYS A C 1
ATOM 651 O O . CYS A 1 92 ? -3.244 -12.203 -5.495 1.00 78.75 92 CYS A O 1
ATOM 653 N N . ALA A 1 93 ? -5.446 -11.868 -5.215 1.00 81.19 93 ALA A N 1
ATOM 654 C CA . ALA A 1 93 ? -5.825 -12.230 -6.578 1.00 81.19 93 ALA A CA 1
ATOM 655 C C . ALA A 1 93 ? -5.239 -11.256 -7.608 1.00 81.19 93 ALA A C 1
ATOM 657 O O . ALA A 1 93 ? -4.728 -11.691 -8.638 1.00 81.19 93 ALA A O 1
ATOM 658 N N . ALA A 1 94 ? -5.247 -9.951 -7.318 1.00 79.69 94 ALA A N 1
ATOM 659 C CA . ALA A 1 94 ? -4.624 -8.947 -8.173 1.00 79.69 94 ALA A CA 1
ATOM 660 C C . ALA A 1 94 ? -3.103 -9.149 -8.272 1.00 79.69 94 ALA A C 1
ATOM 662 O O . ALA A 1 94 ? -2.559 -9.176 -9.374 1.00 79.69 94 ALA A O 1
ATOM 663 N N . MET A 1 95 ? -2.421 -9.358 -7.139 1.00 79.62 95 MET A N 1
ATOM 664 C CA . MET A 1 95 ? -0.982 -9.651 -7.112 1.00 79.62 95 MET A CA 1
ATOM 665 C C . MET A 1 95 ? -0.654 -10.924 -7.895 1.00 79.62 95 MET A C 1
ATOM 667 O O . MET A 1 95 ? 0.264 -10.927 -8.712 1.00 79.62 95 MET A O 1
ATOM 671 N N . PHE A 1 96 ? -1.425 -11.992 -7.682 1.00 81.38 96 PHE A N 1
ATOM 672 C CA . PHE A 1 96 ? -1.253 -13.252 -8.394 1.00 81.38 96 PHE A CA 1
ATOM 673 C C . PHE A 1 96 ? -1.470 -13.085 -9.899 1.00 81.38 96 PHE A C 1
ATOM 675 O O . PHE A 1 96 ? -0.665 -13.578 -10.679 1.00 81.38 96 PHE A O 1
ATOM 682 N N . GLY A 1 97 ? -2.504 -12.347 -10.312 1.00 85.25 97 GLY A N 1
ATOM 683 C CA . GLY A 1 97 ? -2.775 -12.058 -11.720 1.00 85.25 97 GLY A CA 1
ATOM 684 C C . GLY A 1 97 ? -1.636 -11.294 -12.395 1.00 85.25 97 GLY A C 1
ATOM 685 O O . GLY A 1 97 ? -1.224 -11.663 -13.491 1.00 85.25 97 GLY A O 1
ATOM 686 N N . VAL A 1 98 ? -1.074 -10.283 -11.722 1.00 81.38 98 VAL A N 1
ATOM 687 C CA . VAL A 1 98 ? 0.098 -9.544 -12.224 1.00 81.38 98 VAL A CA 1
ATOM 688 C C . VAL A 1 98 ? 1.321 -10.459 -12.328 1.00 81.38 98 VAL A C 1
ATOM 690 O O . VAL A 1 98 ? 1.980 -10.468 -13.364 1.00 81.38 98 VAL A O 1
ATOM 693 N N . SER A 1 99 ? 1.602 -11.273 -11.306 1.00 78.50 99 SER A N 1
ATOM 694 C CA . SER A 1 99 ? 2.705 -12.245 -11.356 1.00 78.50 99 SER A CA 1
ATOM 695 C C . SER A 1 99 ? 2.523 -13.296 -12.452 1.00 78.50 99 SER A C 1
ATOM 697 O O . SER A 1 99 ? 3.491 -13.666 -13.108 1.00 78.50 99 SER A O 1
ATOM 699 N N . LEU A 1 100 ? 1.298 -13.782 -12.666 1.00 82.00 100 LEU A N 1
ATOM 700 C CA . LEU A 1 100 ? 0.998 -14.766 -13.702 1.00 82.00 100 LEU A CA 1
ATOM 701 C C . LEU A 1 100 ? 1.174 -14.166 -15.100 1.00 82.00 100 LEU A C 1
ATOM 703 O O . LEU A 1 100 ? 1.770 -14.806 -15.960 1.00 82.00 100 LEU A O 1
ATOM 707 N N . LEU A 1 101 ? 0.703 -12.933 -15.312 1.00 84.81 101 LEU A N 1
ATOM 708 C CA . LEU A 1 101 ? 0.900 -12.207 -16.567 1.00 84.81 101 LEU A CA 1
ATOM 709 C C . LEU A 1 101 ? 2.390 -12.039 -16.886 1.00 84.81 101 LEU A C 1
ATOM 711 O O . LEU A 1 101 ? 2.786 -12.253 -18.025 1.00 84.81 101 LEU A O 1
ATOM 715 N N . LEU A 1 102 ? 3.210 -11.717 -15.881 1.00 77.81 102 LEU A N 1
ATOM 716 C CA . LEU A 1 102 ? 4.665 -11.630 -16.033 1.00 77.81 102 LEU A CA 1
ATOM 717 C C . LEU A 1 102 ? 5.337 -12.962 -16.360 1.00 77.81 102 LEU A C 1
ATOM 719 O O . LEU A 1 102 ? 6.393 -12.965 -16.975 1.00 77.81 102 LEU A O 1
ATOM 723 N N . TYR A 1 103 ? 4.788 -14.079 -15.888 1.00 77.00 103 TYR A N 1
ATOM 724 C CA . TYR A 1 103 ? 5.369 -15.395 -16.147 1.00 77.00 103 TYR A CA 1
ATOM 725 C C . TYR A 1 103 ? 4.989 -15.941 -17.530 1.00 77.00 103 TYR A C 1
ATOM 727 O O . TYR A 1 103 ? 5.724 -16.742 -18.101 1.00 77.00 103 TYR A O 1
ATOM 735 N N . LEU A 1 104 ? 3.818 -15.552 -18.044 1.00 81.19 104 LEU A N 1
ATOM 736 C CA . LEU A 1 104 ? 3.285 -16.026 -19.324 1.00 81.19 104 LEU A CA 1
ATOM 737 C C . LEU A 1 104 ? 3.668 -15.150 -20.527 1.00 81.19 104 LEU A C 1
ATOM 739 O O . LEU A 1 104 ? 3.525 -15.620 -21.656 1.00 81.19 104 LEU A O 1
ATOM 743 N N . GLY A 1 105 ? 4.073 -13.897 -20.301 1.00 63.72 105 GLY A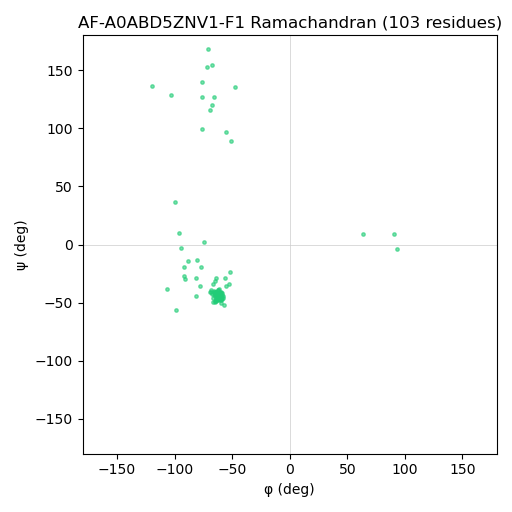 N 1
ATOM 744 C CA . GLY A 1 105 ? 4.545 -12.965 -21.333 1.00 63.72 105 GLY A CA 1
ATOM 745 C C . GLY A 1 105 ? 6.055 -13.002 -21.493 1.00 63.72 105 GLY A C 1
ATOM 746 O O . GLY A 1 105 ? 6.504 -13.000 -22.659 1.00 63.72 105 GLY A O 1
#

pLDDT: mean 76.51, std 11.56, range [47.16, 91.31]

Secondary structure (DSSP, 8-state):
-EE-TTSPEE--HHHHHHHHHHHHHIIIIIHHHHHHTT--HHHHHHHHHHHHHHHHHHHHIIIIISTTTTSS----HHHHHHHHHHHHHHHHHHHHHHHHHHHH-

Mean predicted aligned error: 9.12 Å

Sequence (105 aa):
MFTDRQGDPVDPVPFLVVAALGLLVGVSFVATVAVQLGASPAVGLAAGVATAAGFAAAAYRRMVSERDSAAHREVPAESRLLTIVLGVVVVCAAMFGVSLLLYLG

Foldseek 3Di:
DDAAPVGDDADCVQLVVQLVVLLCCLQPQQLVLCVLVVDDSVVSNVRSVVSSVVSSVVSCCVRHVCPVVPPPDPPPPVNVVVVVVVVVVVVVVVSVVSVVVSVVD

Solvent-accessible surface area (backbone atoms only — not comparable to full-atom values): 5766 Å² total; per-residue (Å²): 132,56,59,49,100,86,67,49,84,46,80,60,62,69,48,53,52,48,27,51,49,23,39,51,47,11,54,63,48,45,13,49,52,34,34,74,73,70,40,53,70,69,55,7,44,50,53,3,52,52,47,12,51,50,37,34,52,50,41,47,44,59,68,67,68,40,56,81,78,63,73,78,72,82,67,52,69,65,62,54,50,49,53,51,52,50,51,51,51,53,52,51,51,51,54,49,50,54,54,49,51,66,73,75,105